Protein AF-A0A1C7Z0R1-F1 (afdb_monomer_lite)

Structure (mmCIF, N/CA/C/O backbone):
data_AF-A0A1C7Z0R1-F1
#
_entry.id   AF-A0A1C7Z0R1-F1
#
loop_
_atom_site.group_PDB
_atom_site.id
_atom_site.type_symbol
_atom_site.label_atom_id
_atom_site.label_alt_id
_atom_site.label_comp_id
_atom_site.label_asym_id
_atom_site.label_entity_id
_atom_site.label_seq_id
_atom_site.pdbx_PDB_ins_code
_atom_site.Cartn_x
_atom_site.Cartn_y
_atom_site.Cartn_z
_atom_site.occupancy
_atom_site.B_iso_or_equiv
_atom_site.auth_seq_id
_atom_site.auth_comp_id
_atom_site.auth_asym_id
_atom_site.auth_atom_id
_atom_site.pdbx_PDB_model_num
ATOM 1 N N . MET A 1 1 ? -14.718 -4.230 2.863 1.00 77.69 1 MET A N 1
ATOM 2 C CA . MET A 1 1 ? -13.634 -5.178 2.517 1.00 77.69 1 MET A CA 1
ATOM 3 C C . MET A 1 1 ? -12.863 -5.544 3.767 1.00 77.69 1 MET A C 1
ATOM 5 O O . MET A 1 1 ? -12.516 -4.647 4.529 1.00 77.69 1 MET A O 1
ATOM 9 N N . ASN A 1 2 ? -12.635 -6.840 3.970 1.00 89.75 2 ASN A N 1
ATOM 10 C CA . ASN A 1 2 ? -11.966 -7.425 5.137 1.00 89.75 2 ASN A CA 1
ATOM 11 C C . ASN A 1 2 ? -10.444 -7.585 4.954 1.00 89.75 2 ASN A C 1
ATOM 13 O O . ASN A 1 2 ? -9.832 -8.338 5.693 1.00 89.75 2 ASN A O 1
ATOM 17 N N . TRP A 1 3 ? -9.846 -6.913 3.971 1.00 95.06 3 TRP A N 1
ATOM 18 C CA . TRP A 1 3 ? -8.411 -6.917 3.686 1.00 95.06 3 TRP A CA 1
ATOM 19 C C . TRP A 1 3 ? -7.988 -5.539 3.181 1.00 95.06 3 TRP A C 1
ATOM 21 O O . TRP A 1 3 ? -8.830 -4.732 2.759 1.00 95.06 3 TRP A O 1
ATOM 31 N N . ARG A 1 4 ? -6.684 -5.281 3.214 1.00 97.50 4 ARG A N 1
ATOM 32 C CA . ARG A 1 4 ? -6.033 -4.173 2.511 1.00 97.50 4 ARG A CA 1
ATOM 33 C C . ARG A 1 4 ? -4.766 -4.658 1.836 1.00 97.50 4 ARG A C 1
ATOM 35 O O . ARG A 1 4 ? -4.260 -5.724 2.171 1.00 97.50 4 ARG A O 1
ATOM 42 N N . MET A 1 5 ? -4.279 -3.894 0.872 1.00 98.31 5 MET A N 1
ATOM 43 C CA . MET A 1 5 ? -3.073 -4.244 0.142 1.00 98.31 5 MET A CA 1
ATOM 44 C C . MET A 1 5 ? -2.191 -3.022 -0.075 1.00 98.31 5 MET A C 1
ATOM 46 O O . MET A 1 5 ? -2.677 -1.955 -0.443 1.00 98.31 5 MET A O 1
ATOM 50 N N . LEU A 1 6 ? -0.897 -3.201 0.146 1.00 98.56 6 LEU A N 1
ATOM 51 C CA . LEU A 1 6 ? 0.144 -2.331 -0.372 1.00 98.56 6 LEU A CA 1
ATOM 52 C C . LEU A 1 6 ? 0.523 -2.812 -1.772 1.00 98.56 6 LEU A C 1
ATOM 54 O O . LEU A 1 6 ? 0.689 -4.013 -1.994 1.00 98.56 6 LEU A O 1
ATOM 58 N N . LEU A 1 7 ? 0.697 -1.874 -2.697 1.00 98.25 7 LEU A N 1
ATOM 59 C CA . LEU A 1 7 ? 1.272 -2.146 -4.007 1.00 98.25 7 LEU A CA 1
ATOM 60 C C . LEU A 1 7 ? 2.607 -1.426 -4.124 1.00 98.25 7 LEU A C 1
ATOM 62 O O . LEU A 1 7 ? 2.736 -0.264 -3.736 1.00 98.25 7 LEU A O 1
ATOM 66 N N . CYS A 1 8 ? 3.603 -2.116 -4.659 1.00 97.75 8 CYS A N 1
ATOM 67 C CA . CYS A 1 8 ? 4.935 -1.563 -4.839 1.00 97.75 8 CYS A CA 1
ATOM 68 C C . CYS A 1 8 ? 5.521 -1.920 -6.204 1.00 97.75 8 CYS A C 1
ATOM 70 O O . CYS A 1 8 ? 5.015 -2.787 -6.906 1.00 97.75 8 CYS A O 1
ATOM 72 N N . HIS A 1 9 ? 6.603 -1.251 -6.573 1.00 96.62 9 HIS A N 1
ATOM 73 C CA . HIS A 1 9 ? 7.475 -1.617 -7.681 1.00 96.62 9 HIS A CA 1
ATOM 74 C C . HIS A 1 9 ? 8.910 -1.589 -7.173 1.00 96.62 9 HIS A C 1
ATOM 76 O O . HIS A 1 9 ? 9.411 -0.530 -6.782 1.00 96.62 9 HIS A O 1
ATOM 82 N N . LYS A 1 10 ? 9.554 -2.758 -7.154 1.00 91.00 10 LYS A N 1
ATOM 83 C CA . LYS A 1 10 ? 10.976 -2.902 -6.841 1.00 91.00 10 LYS A CA 1
ATOM 84 C C . LYS A 1 10 ? 11.727 -3.066 -8.152 1.00 91.00 10 LYS A C 1
ATOM 86 O O . LYS A 1 10 ? 11.547 -4.059 -8.852 1.00 91.00 10 LYS A O 1
ATOM 91 N N . HIS A 1 11 ? 12.591 -2.112 -8.470 1.00 90.56 11 HIS A N 1
ATOM 92 C CA . HIS A 1 11 ? 13.383 -2.203 -9.687 1.00 90.56 11 HIS A CA 1
ATOM 93 C C . HIS A 1 11 ? 14.373 -3.388 -9.595 1.00 90.56 11 HIS A C 1
ATOM 95 O O . HIS A 1 11 ? 15.143 -3.443 -8.637 1.00 90.56 11 HIS A O 1
ATOM 101 N N . PRO A 1 12 ? 14.446 -4.310 -10.577 1.00 86.88 12 PRO A N 1
ATOM 102 C CA . PRO A 1 12 ? 15.214 -5.557 -10.434 1.00 86.88 12 PRO A CA 1
ATOM 103 C C . PRO A 1 12 ? 16.720 -5.375 -10.201 1.00 86.88 12 PRO A C 1
ATOM 105 O O . PRO A 1 12 ? 17.357 -6.198 -9.554 1.00 86.88 12 PRO A O 1
ATOM 108 N N . VAL A 1 13 ? 17.297 -4.298 -10.743 1.00 86.94 13 VAL A N 1
ATOM 109 C CA . VAL A 1 13 ? 18.752 -4.043 -10.716 1.00 86.94 13 VAL A CA 1
ATOM 110 C C . VAL A 1 13 ? 19.154 -2.795 -9.927 1.00 86.94 13 VAL A C 1
ATOM 112 O O . VAL A 1 13 ? 20.322 -2.424 -9.923 1.00 86.94 13 VAL A O 1
ATOM 115 N N . SER A 1 14 ? 18.208 -2.104 -9.285 1.00 85.44 14 SER A N 1
ATOM 116 C CA . SER A 1 14 ? 18.530 -0.937 -8.453 1.00 85.44 14 SER A CA 1
ATOM 117 C C . SER A 1 14 ? 17.799 -1.020 -7.121 1.00 85.44 14 SER A C 1
ATOM 119 O O . SER A 1 14 ? 16.767 -1.670 -7.025 1.00 85.44 14 SER A O 1
ATOM 121 N N . ALA A 1 15 ? 18.288 -0.321 -6.099 1.00 82.06 15 ALA A N 1
ATOM 122 C CA . ALA A 1 15 ? 17.605 -0.245 -4.805 1.00 82.06 15 ALA A CA 1
ATOM 123 C C . ALA A 1 15 ? 16.339 0.643 -4.831 1.00 82.06 15 ALA A C 1
ATOM 125 O O . ALA A 1 15 ? 15.804 0.989 -3.781 1.00 82.06 15 ALA A O 1
ATOM 126 N N . ARG A 1 16 ? 15.869 1.063 -6.016 1.00 90.12 16 ARG A N 1
ATOM 127 C CA . ARG A 1 16 ? 14.689 1.923 -6.146 1.00 90.12 16 ARG A CA 1
ATOM 128 C C . ARG A 1 16 ? 13.427 1.125 -5.847 1.00 90.12 16 ARG A C 1
ATOM 130 O O . ARG A 1 16 ? 13.134 0.136 -6.522 1.00 90.12 16 ARG A O 1
ATOM 137 N N . LEU A 1 17 ? 12.678 1.615 -4.867 1.00 94.56 17 LEU A N 1
ATOM 138 C CA . LEU A 1 17 ? 11.390 1.085 -4.454 1.00 94.56 17 LEU A CA 1
ATOM 139 C C . LEU A 1 17 ? 10.356 2.207 -4.487 1.00 94.56 17 LEU A C 1
ATOM 141 O O . LEU A 1 17 ? 10.517 3.225 -3.810 1.00 94.56 17 LEU A O 1
ATOM 145 N N . HIS A 1 18 ? 9.288 1.987 -5.244 1.00 97.50 18 HIS A N 1
ATOM 146 C CA . HIS A 1 18 ? 8.128 2.868 -5.265 1.00 97.50 18 HIS A CA 1
ATOM 147 C C . HIS A 1 18 ? 6.923 2.160 -4.657 1.00 97.50 18 HIS A C 1
ATOM 149 O O . HIS A 1 18 ? 6.745 0.959 -4.845 1.00 97.50 18 HIS A O 1
ATOM 155 N N . PHE A 1 19 ? 6.070 2.912 -3.975 1.00 98.25 19 PHE A N 1
ATOM 156 C CA . PHE A 1 19 ? 4.773 2.468 -3.481 1.00 98.25 19 PHE A CA 1
ATOM 157 C C . PHE A 1 19 ? 3.666 3.191 -4.236 1.00 98.25 19 PHE A C 1
ATOM 159 O O . PHE A 1 19 ? 3.752 4.404 -4.437 1.00 98.25 19 PHE A O 1
ATOM 166 N N . LEU A 1 20 ? 2.639 2.455 -4.658 1.00 98.31 20 LEU A N 1
ATOM 167 C CA . LEU A 1 20 ? 1.435 3.038 -5.232 1.00 98.31 20 LEU A CA 1
ATOM 168 C C . LEU A 1 20 ? 0.472 3.350 -4.091 1.00 98.31 20 LEU A C 1
ATOM 170 O O . LEU A 1 20 ? -0.012 2.434 -3.426 1.00 98.31 20 LEU A O 1
ATOM 174 N N . ILE A 1 21 ? 0.183 4.630 -3.882 1.00 98.12 21 ILE A N 1
ATOM 175 C CA . ILE A 1 21 ? -0.702 5.089 -2.809 1.00 98.12 21 ILE A CA 1
ATOM 176 C C . ILE A 1 21 ? -1.926 5.821 -3.371 1.00 98.12 21 ILE A C 1
ATOM 178 O O . ILE A 1 21 ? -1.839 6.423 -4.447 1.00 98.12 21 ILE A O 1
ATOM 182 N N . PRO A 1 22 ? -3.072 5.817 -2.670 1.00 97.50 22 PRO A N 1
ATOM 183 C CA . PRO A 1 22 ? -4.185 6.704 -2.994 1.00 97.50 22 PRO A CA 1
ATOM 184 C C . PRO A 1 22 ? -3.785 8.183 -2.866 1.00 97.50 22 PRO A C 1
ATOM 186 O O . PRO A 1 22 ? -3.068 8.567 -1.951 1.00 97.50 22 PRO A O 1
ATOM 189 N N . GLN A 1 23 ? -4.314 9.049 -3.732 1.00 95.12 23 GLN A N 1
ATOM 190 C CA . GLN A 1 23 ? -4.097 10.502 -3.641 1.00 95.12 23 GLN A CA 1
ATOM 191 C C . GLN A 1 23 ? -4.929 11.171 -2.539 1.00 95.12 23 GLN A C 1
ATOM 193 O O . GLN A 1 23 ? -4.652 12.309 -2.168 1.00 95.12 23 GLN A O 1
ATOM 198 N N . ARG A 1 24 ? -5.989 10.506 -2.058 1.00 91.44 24 ARG A N 1
ATOM 199 C CA . ARG A 1 24 ? -6.911 11.082 -1.067 1.00 91.44 24 ARG A CA 1
ATOM 200 C C . ARG A 1 24 ? -6.417 10.882 0.359 1.00 91.44 24 ARG A C 1
ATOM 202 O O . ARG A 1 24 ? -6.314 11.855 1.093 1.00 91.44 24 ARG A O 1
ATOM 209 N N . GLU A 1 25 ? -6.168 9.636 0.750 1.00 92.69 25 GLU A N 1
ATOM 210 C CA . GLU A 1 25 ? -5.815 9.289 2.126 1.00 92.69 25 GLU A CA 1
ATOM 211 C C . GLU A 1 25 ? -5.183 7.896 2.213 1.00 92.69 25 GLU A C 1
ATOM 213 O O . GLU A 1 25 ? -5.598 6.973 1.504 1.00 92.69 25 GLU A O 1
ATOM 218 N N . GLY A 1 26 ? -4.236 7.752 3.143 1.00 96.12 26 GLY A N 1
ATOM 219 C CA . GLY A 1 26 ? -3.599 6.489 3.490 1.00 96.12 26 GLY A CA 1
ATOM 220 C C . GLY A 1 26 ? -2.592 6.003 2.452 1.00 96.12 26 GLY A C 1
ATOM 221 O O . GLY A 1 26 ? -2.289 6.674 1.467 1.00 96.12 26 GLY A O 1
ATOM 222 N N . VAL A 1 27 ? -2.062 4.807 2.693 1.00 98.06 27 VAL A N 1
ATOM 223 C CA . VAL A 1 27 ? -1.069 4.165 1.806 1.00 98.06 27 VAL A CA 1
ATOM 224 C C . VAL A 1 27 ? -1.522 2.813 1.268 1.00 98.06 27 VAL A C 1
ATOM 226 O O . VAL A 1 27 ? -0.828 2.199 0.465 1.00 98.06 27 VAL A O 1
ATOM 229 N N . VAL A 1 28 ? -2.683 2.337 1.714 1.00 98.31 28 VAL A N 1
ATOM 230 C CA . VAL A 1 28 ? -3.228 1.032 1.348 1.00 98.31 28 VAL A CA 1
ATOM 231 C C . VAL A 1 28 ? -4.417 1.156 0.407 1.00 98.31 28 VAL A C 1
ATOM 233 O O . VAL A 1 28 ? -5.125 2.160 0.375 1.00 98.31 28 VAL A O 1
ATOM 236 N N . LEU A 1 29 ? -4.663 0.079 -0.326 1.00 97.88 29 LEU A N 1
ATOM 237 C CA . LEU A 1 29 ? -5.730 -0.052 -1.302 1.00 97.88 29 LEU A CA 1
ATOM 238 C C . LEU A 1 29 ? -6.682 -1.201 -0.925 1.00 97.88 29 LEU A C 1
ATOM 240 O O . LEU A 1 29 ? -6.309 -2.100 -0.162 1.00 97.88 29 LEU A O 1
ATOM 244 N N . PRO A 1 30 ? -7.919 -1.203 -1.453 1.00 96.25 30 PRO A N 1
ATOM 245 C CA . PRO A 1 30 ? -8.535 -0.147 -2.272 1.00 96.25 30 PRO A CA 1
ATOM 246 C C . PRO A 1 30 ? -9.156 0.991 -1.443 1.00 96.25 30 PRO A C 1
ATOM 248 O O . PRO A 1 30 ? -9.578 2.001 -1.994 1.00 96.25 30 PRO A O 1
ATOM 251 N N . LEU A 1 31 ? -9.236 0.832 -0.121 1.00 96.00 31 LEU A N 1
ATOM 252 C CA . LEU A 1 31 ? -9.821 1.802 0.807 1.00 96.00 31 LEU A CA 1
ATOM 253 C C . LEU A 1 31 ? -8.790 2.189 1.872 1.00 96.00 31 LEU A C 1
ATOM 255 O O . LEU A 1 31 ? -7.930 1.363 2.180 1.00 96.00 31 LEU A O 1
ATOM 259 N N . PRO A 1 32 ? -8.906 3.362 2.517 1.00 96.00 32 PRO A N 1
ATOM 260 C CA . PRO A 1 32 ? -8.044 3.702 3.642 1.00 96.00 32 PRO A CA 1
ATOM 261 C C . PRO A 1 32 ? -8.221 2.713 4.803 1.00 96.00 32 PRO A C 1
ATOM 263 O O . PRO A 1 32 ? -9.169 1.906 4.851 1.00 96.00 32 PRO A O 1
ATOM 266 N N . LEU A 1 33 ? -7.280 2.761 5.744 1.00 95.62 33 LEU A N 1
ATOM 267 C CA . LEU A 1 33 ? -7.396 2.028 6.998 1.00 95.62 33 LEU A CA 1
ATOM 268 C C . LEU A 1 33 ? -8.606 2.543 7.790 1.00 95.62 33 LEU A C 1
ATOM 270 O O . LEU A 1 33 ? -8.865 3.746 7.803 1.00 95.62 33 LEU A O 1
ATOM 274 N N . PRO A 1 34 ? -9.376 1.653 8.438 1.00 93.69 34 PRO A N 1
ATOM 275 C CA . PRO A 1 34 ? -10.441 2.091 9.324 1.00 93.69 34 PRO A CA 1
ATOM 276 C C . PRO A 1 34 ? -9.851 2.820 10.544 1.00 93.69 34 PRO A C 1
ATOM 278 O O . PRO A 1 34 ? -8.706 2.564 10.929 1.00 93.69 34 PRO A O 1
ATOM 281 N N . PRO A 1 35 ? -10.630 3.701 11.192 1.00 92.00 35 PRO A N 1
ATOM 282 C CA . PRO A 1 35 ? -10.194 4.354 12.418 1.00 92.00 35 PRO A CA 1
ATOM 283 C C . PRO A 1 35 ? -9.915 3.321 13.514 1.00 92.00 35 PRO A C 1
ATOM 285 O O . PRO A 1 35 ? -10.522 2.248 13.539 1.00 92.00 35 PRO A O 1
ATOM 288 N N . LEU A 1 36 ? -9.028 3.681 14.445 1.00 93.25 36 LEU A N 1
ATOM 289 C CA . LEU A 1 36 ? -8.594 2.832 15.565 1.00 93.25 36 LEU A CA 1
ATOM 290 C C . LEU A 1 36 ? -7.852 1.553 15.141 1.00 93.25 36 LEU A C 1
ATOM 292 O O . LEU A 1 36 ? -7.688 0.654 15.959 1.00 93.25 36 LEU A O 1
ATOM 296 N N . ALA A 1 37 ? -7.407 1.462 13.885 1.00 96.00 37 ALA A N 1
ATOM 297 C CA . ALA A 1 37 ? -6.547 0.373 13.454 1.00 9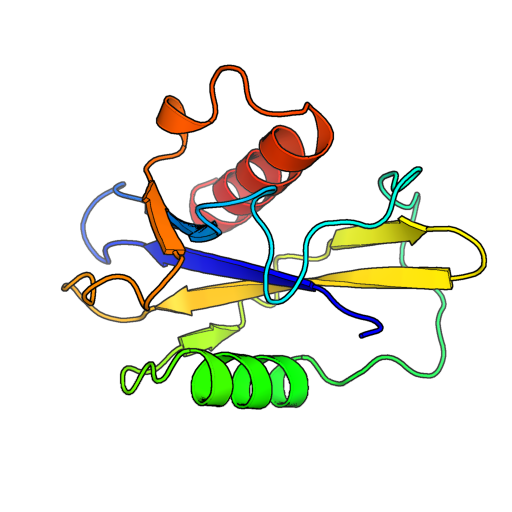6.00 37 ALA A CA 1
ATOM 298 C C . ALA A 1 37 ? -5.204 0.422 14.195 1.00 96.00 37 ALA A C 1
ATOM 300 O O . ALA A 1 37 ? -4.562 1.472 14.268 1.00 96.00 37 ALA A O 1
ATOM 301 N N . VAL A 1 38 ? -4.769 -0.722 14.711 1.00 96.19 38 VAL A N 1
ATOM 302 C CA . VAL A 1 38 ? -3.458 -0.905 15.346 1.00 96.19 38 VAL A CA 1
ATOM 303 C C . VAL A 1 38 ? -2.834 -2.200 14.845 1.00 96.19 38 VAL A C 1
ATOM 305 O O . VAL A 1 38 ? -3.536 -3.075 14.346 1.00 96.19 38 VAL A O 1
ATOM 308 N N . PHE A 1 39 ? -1.511 -2.330 14.920 1.00 95.88 39 PHE A N 1
ATOM 309 C CA . PHE A 1 39 ? -0.871 -3.599 14.570 1.00 95.88 39 PHE A CA 1
ATOM 310 C C . PHE A 1 39 ? -1.323 -4.692 15.533 1.00 95.88 39 PHE A C 1
ATOM 312 O O . PHE A 1 39 ? -1.280 -4.485 16.740 1.00 95.88 39 PHE A O 1
ATOM 319 N N . ALA A 1 40 ? -1.740 -5.832 14.984 1.00 92.75 40 ALA A N 1
ATOM 320 C CA . ALA A 1 40 ? -2.069 -6.999 15.787 1.00 92.75 40 ALA A CA 1
ATOM 321 C C . ALA A 1 40 ? -0.804 -7.561 16.447 1.00 92.75 40 ALA A C 1
ATOM 323 O O . ALA A 1 40 ? 0.266 -7.589 15.826 1.00 92.75 40 ALA A O 1
ATOM 324 N N . GLU A 1 41 ? -0.935 -8.035 17.682 1.00 83.69 41 GLU A N 1
ATOM 325 C CA . GLU A 1 41 ? 0.129 -8.756 18.377 1.00 83.69 41 GLU A CA 1
ATOM 326 C C . GLU A 1 41 ? -0.012 -10.269 18.139 1.00 83.69 41 GLU A C 1
ATOM 328 O O . GLU A 1 41 ? -1.067 -10.857 18.367 1.00 83.69 41 GLU A O 1
ATOM 333 N N . GLY A 1 42 ? 1.064 -10.920 17.685 1.00 68.00 42 GLY A N 1
ATOM 334 C CA . GLY A 1 42 ? 1.104 -12.373 17.473 1.00 68.00 42 GLY A CA 1
ATOM 335 C C . GLY A 1 42 ? 0.669 -12.850 16.081 1.00 68.00 42 GLY A C 1
ATOM 336 O O . GLY A 1 42 ? 0.352 -12.069 15.183 1.00 68.00 42 GLY A O 1
ATOM 337 N N . VAL A 1 43 ? 0.722 -14.171 15.881 1.00 60.66 43 VAL A N 1
ATOM 338 C CA . VAL A 1 43 ? 0.284 -14.812 14.633 1.00 60.66 43 VAL A CA 1
ATOM 339 C C . VAL A 1 43 ? -1.244 -14.863 14.644 1.00 60.66 43 VAL A C 1
ATOM 341 O O . VAL A 1 43 ? -1.812 -15.354 15.619 1.00 60.66 43 VAL A O 1
ATOM 344 N N . PRO A 1 44 ? -1.926 -14.359 13.602 1.00 57.78 44 PRO A N 1
ATOM 345 C CA . PRO A 1 44 ? -3.379 -14.339 13.571 1.00 57.78 44 PRO A CA 1
ATOM 346 C C . PRO A 1 44 ? -3.939 -15.764 13.608 1.00 57.78 44 PRO A C 1
ATOM 348 O O . PRO A 1 44 ? -3.844 -16.506 12.633 1.00 57.78 44 PRO A O 1
ATOM 351 N N . ASP A 1 45 ? -4.585 -16.110 14.715 1.00 53.50 45 ASP A N 1
ATOM 352 C CA . ASP A 1 45 ? -5.462 -17.272 14.819 1.00 53.50 45 ASP A CA 1
ATOM 353 C C . ASP A 1 45 ? -6.796 -16.878 14.161 1.00 53.50 45 ASP A C 1
ATOM 355 O O . ASP A 1 45 ? -7.625 -16.210 14.782 1.00 53.50 45 ASP A O 1
ATOM 359 N N . ASN A 1 46 ? -7.004 -17.153 12.863 1.00 59.38 46 ASN A N 1
ATOM 360 C CA . ASN A 1 46 ? -8.293 -16.815 12.238 1.00 59.38 46 ASN A CA 1
ATOM 361 C C . ASN A 1 46 ? -8.766 -17.807 11.148 1.00 59.38 46 ASN A C 1
ATOM 363 O O . ASN A 1 46 ? -7.989 -18.101 10.237 1.00 59.38 46 ASN A O 1
ATOM 367 N N . PRO A 1 47 ? -10.043 -18.272 11.160 1.00 57.94 47 PRO A N 1
ATOM 368 C CA . PRO A 1 47 ? -10.500 -19.420 10.366 1.00 57.94 47 PRO A CA 1
ATOM 369 C C . PRO A 1 47 ? -11.012 -19.108 8.948 1.00 57.94 47 PRO A C 1
ATOM 371 O O . PRO A 1 47 ? -11.224 -20.042 8.182 1.00 57.94 47 PRO A O 1
ATOM 374 N N . VAL A 1 48 ? -11.247 -17.844 8.563 1.00 60.03 48 VAL A N 1
ATOM 375 C CA . VAL A 1 48 ? -11.744 -17.494 7.211 1.00 60.03 48 VAL A CA 1
ATOM 376 C C . VAL A 1 48 ? -11.228 -16.115 6.785 1.00 60.03 48 VAL A C 1
ATOM 378 O O . VAL A 1 48 ? -11.863 -15.089 7.026 1.00 60.03 48 VAL A O 1
ATOM 381 N N . GLN A 1 49 ? -10.066 -16.078 6.134 1.00 75.75 49 GLN A N 1
ATOM 382 C CA . GLN A 1 49 ? -9.545 -14.871 5.486 1.00 75.75 49 GLN A CA 1
ATOM 383 C C . GLN A 1 49 ? -9.786 -14.926 3.974 1.00 75.75 49 GLN A C 1
ATOM 385 O O . GLN A 1 49 ? -9.772 -15.998 3.366 1.00 75.75 49 GLN A O 1
ATOM 390 N N . THR A 1 50 ? -9.994 -13.765 3.347 1.00 82.94 50 THR A N 1
ATOM 391 C CA . THR A 1 50 ? -10.020 -13.677 1.881 1.00 82.94 50 THR A CA 1
ATOM 392 C C . THR A 1 50 ? -8.664 -14.117 1.343 1.00 82.94 50 THR A C 1
ATOM 394 O O . THR A 1 50 ? -7.648 -13.552 1.724 1.00 82.94 50 THR A O 1
ATOM 397 N N . HIS A 1 51 ? -8.631 -15.101 0.443 1.00 90.19 51 HIS A N 1
ATOM 398 C CA . HIS A 1 51 ? -7.364 -15.596 -0.091 1.00 90.19 51 HIS A CA 1
ATOM 399 C C . HIS A 1 51 ? -6.574 -14.462 -0.788 1.00 90.19 51 HIS A C 1
ATOM 401 O O . HIS A 1 51 ? -7.154 -13.782 -1.647 1.00 90.19 51 HIS A O 1
ATOM 407 N N . PRO A 1 52 ? -5.264 -14.283 -0.516 1.00 93.06 52 PRO A N 1
ATOM 408 C CA . PRO A 1 52 ? -4.470 -13.173 -1.056 1.00 93.06 52 PRO A CA 1
ATOM 409 C C . PRO A 1 52 ? -4.529 -13.064 -2.586 1.00 93.06 52 PRO A C 1
ATOM 411 O O . PRO A 1 52 ? -4.697 -11.978 -3.132 1.00 93.06 52 PRO A O 1
ATOM 414 N N . ALA A 1 53 ? -4.497 -14.196 -3.299 1.00 94.88 53 ALA A N 1
ATOM 415 C CA . ALA A 1 53 ? -4.575 -14.202 -4.765 1.00 94.88 53 ALA A CA 1
ATOM 416 C C . ALA A 1 53 ? -5.957 -13.788 -5.307 1.00 94.88 53 ALA A C 1
ATOM 418 O O . ALA A 1 53 ? -6.080 -13.354 -6.450 1.00 94.88 53 ALA A O 1
ATOM 419 N N . SER A 1 54 ? -7.020 -13.937 -4.510 1.00 95.19 54 SER A N 1
ATOM 420 C CA . SER A 1 54 ? -8.340 -13.412 -4.869 1.00 95.19 54 SER A CA 1
ATOM 421 C C . SER A 1 54 ? -8.400 -11.904 -4.648 1.00 95.19 54 SER A C 1
ATOM 423 O O . SER A 1 54 ? -8.911 -11.191 -5.507 1.00 95.19 54 SER A O 1
ATOM 425 N N . ALA A 1 55 ? -7.850 -11.422 -3.528 1.00 95.88 55 ALA A N 1
ATOM 426 C CA . ALA A 1 55 ? -7.747 -9.995 -3.230 1.00 95.88 55 ALA A CA 1
ATOM 427 C C . ALA A 1 55 ? -6.917 -9.253 -4.290 1.00 95.88 55 ALA A C 1
ATOM 429 O O . ALA A 1 55 ? -7.359 -8.226 -4.798 1.00 95.88 55 ALA A O 1
ATOM 430 N N . LEU A 1 56 ? -5.768 -9.815 -4.686 1.00 97.12 56 LEU A N 1
ATOM 431 C CA . LEU A 1 56 ? -4.902 -9.233 -5.711 1.00 97.12 56 LEU A CA 1
ATOM 432 C C . LEU A 1 56 ? -5.608 -9.126 -7.063 1.00 97.12 56 LEU A C 1
ATOM 434 O O . LEU A 1 56 ? -5.600 -8.061 -7.668 1.00 97.12 56 LEU A O 1
ATOM 438 N N . ARG A 1 57 ? -6.258 -10.206 -7.521 1.00 96.44 57 ARG A N 1
ATOM 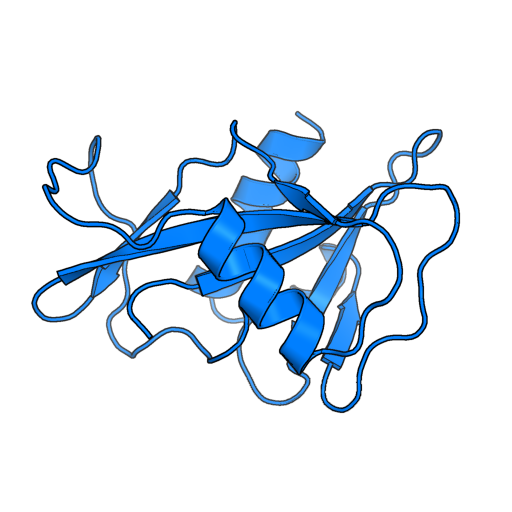439 C CA . ARG A 1 57 ? -6.992 -10.188 -8.796 1.00 96.44 57 ARG A CA 1
ATOM 440 C C . ARG A 1 57 ? -8.095 -9.135 -8.807 1.00 96.44 57 ARG A C 1
ATOM 442 O O . ARG A 1 57 ? -8.222 -8.422 -9.794 1.00 96.44 57 ARG A O 1
ATOM 449 N N . HIS A 1 58 ? -8.851 -9.022 -7.715 1.00 95.81 58 HIS A N 1
ATOM 450 C CA . HIS A 1 58 ? -9.888 -8.001 -7.579 1.00 95.81 58 HIS A CA 1
ATOM 451 C C . HIS A 1 58 ? -9.292 -6.590 -7.651 1.00 95.81 58 HIS A C 1
ATOM 453 O O . HIS A 1 58 ? -9.721 -5.783 -8.466 1.00 95.81 58 HIS A O 1
ATOM 459 N N . LEU A 1 59 ? -8.236 -6.323 -6.873 1.00 97.06 59 LEU A N 1
ATOM 460 C CA . LEU A 1 59 ? -7.582 -5.016 -6.870 1.00 97.06 59 LEU A CA 1
ATOM 461 C C . LEU A 1 59 ? -6.997 -4.649 -8.237 1.00 97.06 59 LEU A C 1
ATOM 463 O O . LEU A 1 59 ? -7.117 -3.514 -8.687 1.00 97.06 59 LEU A O 1
ATOM 467 N N . GLN A 1 60 ? -6.354 -5.609 -8.895 1.00 96.38 60 GLN A N 1
ATOM 468 C CA . GLN A 1 60 ? -5.747 -5.404 -10.202 1.00 96.38 60 GLN A CA 1
ATOM 469 C C . GLN A 1 60 ? -6.796 -5.044 -11.263 1.00 96.38 60 GLN A C 1
ATOM 471 O O . GLN A 1 60 ? -6.552 -4.159 -12.084 1.00 96.38 60 GLN A O 1
ATOM 476 N N . GLN A 1 61 ? -7.963 -5.696 -11.218 1.00 96.31 61 GLN A N 1
ATOM 477 C CA . GLN A 1 61 ? -9.102 -5.380 -12.079 1.00 96.31 61 GLN A CA 1
ATOM 478 C C . GLN A 1 61 ? -9.640 -3.972 -11.805 1.00 96.31 61 GLN A C 1
ATOM 480 O O . GLN A 1 61 ? -9.805 -3.204 -12.751 1.00 96.31 61 GLN A O 1
ATOM 485 N N . ASP A 1 62 ? -9.837 -3.611 -10.535 1.00 95.94 62 ASP A N 1
ATOM 486 C CA . ASP A 1 62 ? -10.349 -2.293 -10.137 1.00 95.94 62 ASP A CA 1
ATOM 487 C C . ASP A 1 62 ? -9.419 -1.147 -10.564 1.00 95.94 62 ASP A C 1
ATOM 489 O O . ASP A 1 62 ? -9.877 -0.079 -10.968 1.00 95.94 62 ASP A O 1
ATOM 493 N N . LEU A 1 63 ? -8.104 -1.368 -10.494 1.00 96.06 63 LEU A N 1
ATOM 494 C CA . LEU A 1 63 ? -7.091 -0.381 -10.875 1.00 96.06 63 LEU A CA 1
ATOM 495 C C . LEU A 1 63 ? -6.793 -0.351 -12.380 1.00 96.06 63 LEU A C 1
ATOM 497 O O . LEU A 1 63 ? -6.072 0.537 -12.833 1.00 96.06 63 LEU A O 1
ATOM 501 N N . GLY A 1 64 ? -7.292 -1.319 -13.155 1.00 95.69 64 GLY A N 1
ATOM 502 C CA . GLY A 1 64 ? -6.994 -1.433 -14.584 1.00 95.69 64 GLY A CA 1
ATOM 503 C C . GLY A 1 64 ? -5.514 -1.697 -14.897 1.00 95.69 64 GLY A C 1
ATOM 504 O O . GLY A 1 64 ? -5.047 -1.348 -15.980 1.00 95.69 64 GLY A O 1
ATOM 505 N N . ILE A 1 65 ? -4.760 -2.292 -13.965 1.00 94.06 65 ILE A N 1
ATOM 506 C CA . ILE A 1 65 ? -3.339 -2.614 -14.166 1.00 94.06 65 ILE A CA 1
ATOM 507 C C . ILE A 1 65 ? -3.236 -3.895 -14.998 1.00 94.06 65 ILE A C 1
ATOM 509 O O . ILE A 1 65 ? -3.623 -4.976 -14.557 1.00 94.06 65 ILE A O 1
ATOM 513 N N . THR A 1 66 ? -2.681 -3.796 -16.205 1.00 92.31 66 THR A N 1
ATOM 514 C CA . THR A 1 66 ? -2.525 -4.946 -17.112 1.00 92.31 66 THR A CA 1
ATOM 515 C C . THR A 1 66 ? -1.226 -5.716 -16.890 1.00 92.31 66 THR A C 1
ATOM 517 O O . THR A 1 66 ? -1.114 -6.867 -17.303 1.00 92.31 66 THR A O 1
ATOM 520 N N . GLN A 1 67 ? -0.229 -5.084 -16.274 1.00 93.06 67 GLN A N 1
ATOM 521 C CA . GLN A 1 67 ? 1.053 -5.704 -15.954 1.00 93.06 67 GLN A CA 1
ATOM 522 C C . GLN A 1 67 ? 0.908 -6.746 -14.837 1.00 93.06 67 GLN A C 1
ATOM 524 O O . GLN A 1 67 ? 0.022 -6.649 -13.990 1.00 93.06 67 GLN A O 1
ATOM 529 N N . ALA A 1 68 ? 1.799 -7.737 -14.817 1.00 93.00 68 ALA A N 1
ATOM 530 C CA . ALA A 1 68 ? 1.784 -8.776 -13.794 1.00 93.00 68 ALA A CA 1
ATOM 531 C C . ALA A 1 68 ? 2.158 -8.215 -12.412 1.00 93.00 68 ALA A C 1
ATOM 533 O O . ALA A 1 68 ? 3.210 -7.587 -12.242 1.00 93.00 68 ALA A O 1
ATOM 534 N N . LEU A 1 69 ? 1.294 -8.495 -11.435 1.00 95.88 69 LEU A N 1
ATOM 535 C CA . LEU A 1 69 ? 1.530 -8.264 -10.016 1.00 95.88 69 LEU A CA 1
ATOM 536 C C . LEU A 1 69 ? 1.762 -9.609 -9.323 1.00 95.88 69 LEU A C 1
ATOM 538 O O . LEU A 1 69 ? 1.027 -10.569 -9.562 1.00 95.88 69 LEU A O 1
ATOM 542 N N . GLU A 1 70 ? 2.744 -9.661 -8.433 1.00 96.06 70 GLU A N 1
ATOM 543 C CA . GLU A 1 70 ? 3.082 -10.850 -7.649 1.00 96.06 70 GLU A CA 1
ATOM 544 C C . GLU A 1 70 ? 2.895 -10.581 -6.158 1.00 96.06 70 GLU A C 1
ATOM 546 O O . GLU A 1 70 ? 3.240 -9.510 -5.665 1.00 96.06 70 GLU A O 1
ATOM 551 N N . LEU A 1 71 ? 2.339 -11.548 -5.428 1.00 97.44 71 LEU A N 1
ATOM 552 C CA . LEU A 1 71 ? 2.222 -11.462 -3.972 1.00 97.44 71 LEU A CA 1
ATOM 553 C C . LEU A 1 71 ? 3.589 -11.637 -3.313 1.00 97.44 71 LEU A C 1
ATOM 555 O O . LEU A 1 71 ? 4.346 -12.527 -3.688 1.00 97.44 71 LEU A O 1
ATOM 559 N N . VAL A 1 72 ? 3.847 -10.856 -2.267 1.00 96.75 72 VAL A N 1
ATOM 560 C CA . VAL A 1 72 ? 5.038 -10.992 -1.420 1.00 96.75 72 VAL A CA 1
ATOM 561 C C . VAL A 1 72 ? 4.641 -11.757 -0.158 1.00 96.75 72 VAL A C 1
ATOM 563 O O . VAL A 1 72 ? 4.089 -11.182 0.780 1.00 96.75 72 VAL A O 1
ATOM 566 N N . SER A 1 73 ? 4.855 -13.074 -0.157 1.00 93.00 73 SER A N 1
ATOM 567 C CA . SER A 1 73 ? 4.403 -13.995 0.904 1.00 93.00 73 SER A CA 1
ATOM 568 C C . SER A 1 73 ? 5.067 -13.778 2.268 1.00 93.00 73 SER A C 1
ATOM 570 O O . SER A 1 73 ? 4.518 -14.150 3.305 1.00 93.00 73 SER A O 1
ATOM 572 N N . GLU A 1 74 ? 6.241 -13.162 2.260 1.00 93.94 74 GLU A N 1
ATOM 573 C CA . GLU A 1 74 ? 7.062 -12.818 3.413 1.00 93.94 74 GLU A CA 1
ATOM 574 C C . GLU A 1 74 ? 6.471 -11.635 4.192 1.00 93.94 74 GLU A C 1
ATOM 576 O O . GLU A 1 74 ? 6.757 -11.460 5.376 1.00 93.94 74 GLU A O 1
ATOM 581 N N . PHE A 1 75 ? 5.610 -10.832 3.558 1.00 94.94 75 PHE A N 1
ATOM 582 C CA . PHE A 1 75 ? 4.942 -9.719 4.216 1.00 94.94 75 PHE A CA 1
ATOM 583 C C . PHE A 1 75 ? 3.726 -10.208 5.008 1.00 94.94 75 PHE A C 1
ATOM 585 O O . PHE A 1 75 ? 2.611 -10.319 4.494 1.00 94.94 75 PHE A O 1
ATOM 592 N N . GLN A 1 76 ? 3.954 -10.490 6.289 1.00 90.69 76 GLN A N 1
ATOM 593 C CA . GLN A 1 76 ? 2.940 -10.997 7.210 1.00 90.69 76 GLN A CA 1
ATOM 594 C C . GLN A 1 76 ? 2.527 -9.906 8.197 1.00 90.69 76 GLN A C 1
ATOM 596 O O . GLN A 1 76 ? 3.079 -9.779 9.288 1.00 90.69 76 GLN A O 1
ATOM 601 N N . VAL A 1 77 ? 1.548 -9.089 7.803 1.00 94.00 77 VAL A N 1
ATOM 602 C CA . VAL A 1 77 ? 1.003 -8.021 8.649 1.00 94.00 77 VAL A CA 1
ATOM 603 C C . VAL A 1 77 ? -0.507 -8.168 8.772 1.00 94.00 77 VAL A C 1
ATOM 605 O O . VAL A 1 77 ? -1.226 -8.329 7.788 1.00 94.00 77 VAL A O 1
ATOM 608 N N . SER A 1 78 ? -1.000 -8.074 10.002 1.00 94.25 78 SER A N 1
ATOM 609 C CA . SER A 1 78 ? -2.422 -7.935 10.305 1.00 94.25 78 SER A CA 1
ATOM 610 C C . SER A 1 78 ? -2.628 -6.744 11.226 1.00 94.25 78 SER A C 1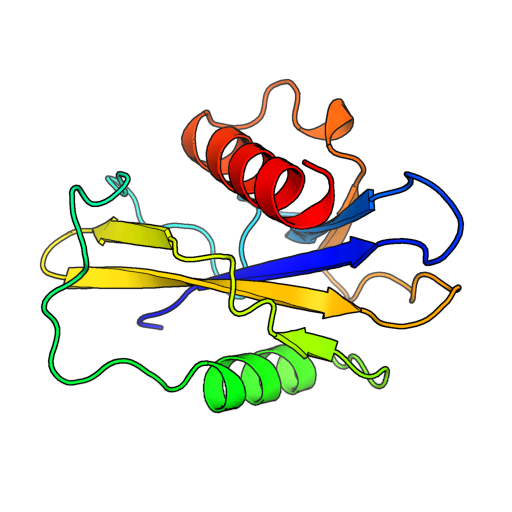
ATOM 612 O O . SER A 1 78 ? -1.773 -6.432 12.057 1.00 94.25 78 SER A O 1
ATOM 614 N N . LEU A 1 79 ? -3.762 -6.072 11.061 1.00 94.81 79 LEU A N 1
ATOM 615 C CA . LEU A 1 79 ? -4.193 -5.009 11.954 1.00 94.81 79 LEU A CA 1
ATOM 616 C C . LEU A 1 79 ? -5.386 -5.482 12.775 1.00 94.81 79 LEU A C 1
ATOM 618 O O . LEU A 1 79 ? -6.321 -6.077 12.237 1.00 94.81 79 LEU A O 1
ATOM 622 N N . GLU A 1 80 ? -5.373 -5.168 14.060 1.00 94.25 80 GLU A N 1
ATOM 623 C CA . GLU A 1 80 ? -6.573 -5.168 14.879 1.00 94.25 80 GLU A CA 1
ATOM 624 C C . GLU A 1 80 ? -7.406 -3.944 14.518 1.00 94.25 80 GLU A C 1
ATOM 626 O O . GLU A 1 80 ? -6.938 -2.805 14.536 1.00 94.25 80 GLU A O 1
ATOM 631 N N . VAL A 1 81 ? -8.657 -4.193 14.153 1.00 92.69 81 VAL A N 1
ATOM 632 C CA . VAL A 1 81 ? -9.668 -3.166 13.907 1.00 92.69 81 VAL A CA 1
ATOM 633 C C . VAL A 1 81 ? -10.936 -3.574 14.663 1.00 92.69 81 VAL A C 1
ATOM 635 O O . VAL A 1 81 ? -11.064 -4.738 15.056 1.00 92.69 81 VAL A O 1
ATOM 638 N N . PRO A 1 82 ? -11.907 -2.674 14.898 1.00 90.62 82 PRO A N 1
ATOM 639 C CA . PRO A 1 82 ? -13.073 -3.009 15.710 1.00 90.62 82 PRO A CA 1
ATOM 640 C C . PRO A 1 82 ? -13.765 -4.312 15.266 1.00 90.62 82 PRO A C 1
ATOM 642 O O . PRO A 1 82 ? -14.366 -4.373 14.192 1.00 90.62 82 PRO A O 1
ATOM 645 N N . ARG A 1 83 ? -13.725 -5.328 16.144 1.00 85.75 83 ARG A N 1
ATOM 646 C CA . ARG A 1 83 ? -14.346 -6.661 15.995 1.00 85.75 83 ARG A CA 1
ATOM 647 C C . ARG A 1 83 ? -13.706 -7.612 14.972 1.00 85.75 83 ARG A C 1
ATOM 649 O O . ARG A 1 83 ? -14.315 -8.639 14.681 1.00 85.75 83 ARG A O 1
ATOM 656 N N . MET A 1 84 ? -12.525 -7.318 14.421 1.00 89.19 84 MET A N 1
ATOM 657 C CA . MET A 1 84 ? -11.857 -8.249 13.500 1.00 89.19 84 MET A CA 1
ATOM 658 C C . MET A 1 84 ? -10.343 -8.026 13.380 1.00 89.19 84 MET A C 1
ATOM 660 O O . MET A 1 84 ? -9.842 -6.922 13.572 1.00 89.19 84 MET A O 1
ATOM 664 N N . LEU A 1 85 ? -9.637 -9.076 12.956 1.00 91.19 85 LEU A N 1
ATOM 665 C CA . LEU A 1 85 ? -8.283 -8.971 12.416 1.00 91.19 85 LEU A CA 1
ATOM 666 C C . LEU A 1 85 ? -8.361 -8.762 10.905 1.00 91.19 85 LEU A C 1
ATOM 668 O O . LEU A 1 85 ? -8.976 -9.558 10.192 1.00 91.19 85 LEU A O 1
ATOM 672 N N . MET A 1 86 ? -7.752 -7.684 10.422 1.00 93.19 86 MET A N 1
ATOM 673 C CA . MET A 1 86 ? -7.705 -7.332 9.010 1.00 93.19 86 MET A CA 1
ATOM 674 C C . MET A 1 86 ? -6.305 -7.614 8.447 1.00 93.19 86 MET A C 1
ATOM 676 O O . MET A 1 86 ? -5.361 -6.912 8.818 1.00 93.19 86 MET A O 1
ATOM 680 N N . PRO A 1 87 ? -6.143 -8.593 7.540 1.00 94.50 87 PRO A N 1
ATOM 681 C CA . PRO A 1 87 ? -4.871 -8.820 6.869 1.00 94.50 87 PRO A CA 1
ATOM 682 C C . PRO A 1 87 ? -4.497 -7.650 5.952 1.00 94.50 87 PRO A C 1
ATOM 684 O O . PRO A 1 87 ? -5.341 -7.106 5.226 1.00 94.50 87 PRO A O 1
ATOM 687 N N . ILE A 1 88 ? -3.210 -7.305 5.971 1.00 96.50 88 ILE A N 1
ATOM 688 C CA . ILE A 1 88 ? -2.580 -6.386 5.027 1.00 96.50 88 ILE A CA 1
ATOM 689 C C . ILE A 1 88 ? -1.651 -7.203 4.138 1.00 96.50 88 ILE A C 1
ATOM 691 O O . ILE A 1 88 ? -0.649 -7.744 4.598 1.00 96.50 88 ILE A O 1
ATOM 695 N N . TYR A 1 89 ? -1.987 -7.288 2.860 1.00 97.62 89 TYR A N 1
ATOM 696 C CA . TYR A 1 89 ? -1.167 -7.964 1.864 1.00 97.62 89 TYR A CA 1
ATOM 697 C C . TYR A 1 89 ? -0.190 -6.992 1.207 1.00 97.62 89 TYR A C 1
ATOM 699 O O . TYR A 1 89 ? -0.400 -5.779 1.210 1.00 97.62 89 TYR A O 1
ATOM 707 N N . LEU A 1 90 ? 0.853 -7.534 0.593 1.00 98.31 90 LEU A N 1
ATOM 708 C CA . LEU A 1 90 ? 1.774 -6.788 -0.252 1.00 98.31 90 LEU A CA 1
ATOM 709 C C . LEU A 1 90 ? 1.850 -7.474 -1.611 1.00 98.31 90 LEU A C 1
ATOM 711 O O . LEU A 1 90 ? 1.973 -8.699 -1.684 1.00 98.31 90 LEU A O 1
ATOM 715 N N . ALA A 1 91 ? 1.778 -6.683 -2.676 1.00 97.94 91 ALA A N 1
ATOM 716 C CA . ALA A 1 91 ? 2.088 -7.153 -4.014 1.00 97.94 91 ALA A CA 1
ATOM 717 C C . ALA A 1 91 ? 3.056 -6.208 -4.731 1.00 97.94 91 ALA A C 1
ATOM 719 O O . ALA A 1 91 ? 3.090 -4.999 -4.482 1.00 97.94 91 ALA A O 1
ATOM 720 N N . ALA A 1 92 ? 3.860 -6.788 -5.612 1.00 96.56 92 ALA A N 1
ATOM 721 C CA . ALA A 1 92 ? 4.891 -6.112 -6.372 1.00 96.56 92 ALA A CA 1
ATOM 722 C C . ALA A 1 92 ? 4.574 -6.161 -7.866 1.00 96.56 92 ALA A C 1
ATOM 724 O O . ALA A 1 92 ? 4.295 -7.219 -8.429 1.00 96.56 92 ALA A O 1
ATOM 725 N N . LEU A 1 93 ? 4.652 -5.003 -8.512 1.00 96.12 93 LEU A N 1
ATOM 726 C CA . LEU A 1 93 ? 4.773 -4.884 -9.952 1.00 96.12 93 LEU A CA 1
ATOM 727 C C . LEU A 1 93 ? 6.129 -5.438 -10.373 1.00 96.12 93 LEU A C 1
ATOM 729 O O . LEU A 1 93 ? 7.172 -5.004 -9.880 1.00 96.12 93 LEU A O 1
ATOM 733 N N . THR A 1 94 ? 6.085 -6.397 -11.288 1.00 88.44 94 THR A N 1
ATOM 734 C CA . THR A 1 94 ? 7.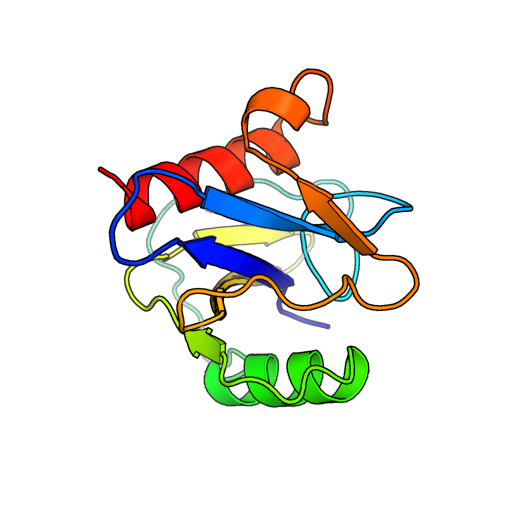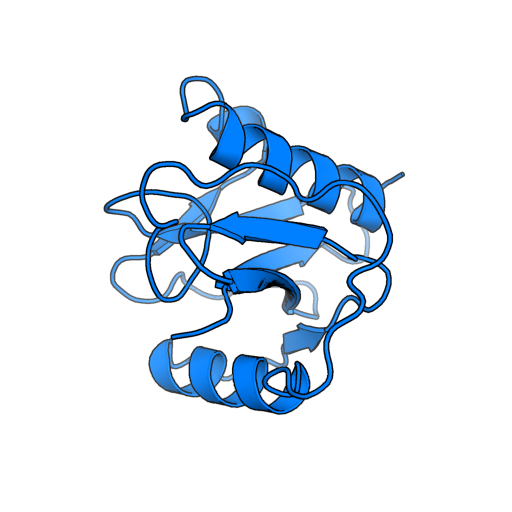273 -7.030 -11.855 1.00 88.44 94 THR A CA 1
ATOM 735 C C . THR A 1 94 ? 7.829 -6.227 -13.032 1.00 88.44 94 THR A C 1
ATOM 737 O O . THR A 1 94 ? 7.118 -5.466 -13.689 1.00 88.44 94 THR A O 1
ATOM 740 N N . GLY A 1 95 ? 9.113 -6.426 -13.328 1.00 88.62 95 GLY A N 1
ATOM 741 C CA . GLY A 1 95 ? 9.777 -5.820 -14.481 1.00 88.62 95 GLY A CA 1
ATOM 742 C C . GLY A 1 95 ? 10.490 -4.501 -14.182 1.00 88.62 95 GLY A C 1
ATOM 743 O O . GLY A 1 95 ? 10.551 -4.025 -13.049 1.00 88.62 95 GLY A O 1
ATOM 744 N N . TYR A 1 96 ? 11.098 -3.938 -15.223 1.00 89.44 96 TYR A N 1
ATOM 745 C CA . TYR A 1 96 ? 11.951 -2.751 -15.116 1.00 89.44 96 TYR A CA 1
ATOM 746 C C . TYR A 1 96 ? 11.145 -1.454 -15.065 1.00 89.44 96 TYR A C 1
ATOM 748 O O . TYR A 1 96 ? 11.490 -0.545 -14.310 1.00 89.44 96 TYR A O 1
ATOM 756 N N . ASP A 1 97 ? 10.057 -1.394 -15.829 1.00 87.88 97 ASP A N 1
ATOM 757 C CA . ASP A 1 97 ? 9.295 -0.168 -16.016 1.00 87.88 97 ASP A CA 1
ATOM 758 C C . ASP A 1 97 ? 8.197 -0.010 -14.969 1.00 87.88 97 ASP A C 1
ATOM 760 O O . ASP A 1 97 ? 7.408 -0.919 -14.699 1.00 87.88 97 ASP A O 1
ATOM 764 N N . LEU A 1 98 ? 8.116 1.200 -14.426 1.00 90.31 98 LEU A N 1
ATOM 765 C CA . LEU A 1 98 ? 6.989 1.630 -13.619 1.00 90.31 98 LEU A CA 1
ATOM 766 C C . LEU A 1 98 ? 5.816 1.946 -14.555 1.00 90.31 98 LEU A C 1
ATOM 768 O O . LEU A 1 98 ? 5.955 2.751 -15.478 1.00 90.31 98 LEU A O 1
ATOM 772 N N . CYS A 1 99 ? 4.652 1.336 -14.332 1.00 90.94 99 CYS A N 1
ATOM 773 C CA . CYS A 1 99 ? 3.466 1.683 -15.110 1.00 90.94 99 CYS A CA 1
ATOM 774 C C . CYS A 1 99 ? 2.924 3.068 -14.702 1.00 90.94 99 CYS A C 1
ATOM 776 O O . CYS A 1 99 ? 3.154 3.517 -13.573 1.00 90.94 99 CYS A O 1
ATOM 778 N N . PRO A 1 100 ? 2.180 3.766 -15.582 1.00 94.25 100 PRO A N 1
ATOM 779 C CA . PRO A 1 100 ? 1.456 4.969 -15.187 1.00 94.25 100 PRO A CA 1
ATOM 780 C C . PRO A 1 100 ? 0.554 4.684 -13.983 1.00 94.25 100 PRO A C 1
ATOM 782 O O . PRO A 1 100 ? -0.127 3.659 -13.949 1.00 94.25 100 PRO A O 1
ATOM 785 N N . ALA A 1 101 ? 0.547 5.583 -12.998 1.00 96.31 101 ALA A N 1
ATOM 786 C CA . ALA A 1 101 ? -0.305 5.418 -11.826 1.00 96.31 101 ALA A CA 1
ATOM 787 C C . ALA A 1 101 ? -1.792 5.433 -12.245 1.00 96.31 101 ALA A C 1
ATOM 789 O O . ALA A 1 101 ? -2.206 6.366 -12.944 1.00 96.31 101 ALA A O 1
ATOM 790 N N . PRO A 1 102 ? -2.603 4.447 -11.819 1.00 96.50 102 PRO A N 1
ATOM 791 C CA . PRO A 1 102 ? -4.050 4.469 -12.007 1.00 96.50 102 PRO A CA 1
ATOM 792 C C . PRO A 1 102 ? -4.703 5.759 -11.494 1.00 96.50 102 PRO A C 1
ATOM 794 O O . PRO A 1 102 ? -4.2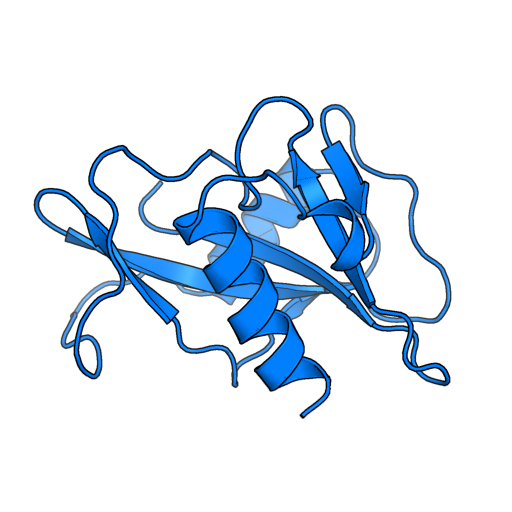00 6.419 -10.578 1.00 96.50 102 PRO A O 1
ATOM 797 N N . THR A 1 103 ? -5.861 6.119 -12.048 1.00 95.75 103 THR A N 1
ATOM 798 C CA . THR A 1 103 ? -6.601 7.322 -11.638 1.00 95.75 103 THR A CA 1
ATOM 799 C C . THR A 1 103 ? -6.854 7.342 -10.127 1.00 95.75 103 THR A C 1
ATOM 801 O O . THR A 1 103 ? -7.312 6.363 -9.546 1.00 95.75 103 THR A O 1
ATOM 804 N N . GLY A 1 104 ? -6.565 8.477 -9.483 1.00 96.12 104 GLY A N 1
ATOM 805 C CA . GLY A 1 104 ? -6.728 8.641 -8.035 1.00 96.12 104 GLY A CA 1
ATOM 806 C C . GLY A 1 104 ? -5.601 8.035 -7.195 1.00 96.12 104 GLY A C 1
ATOM 807 O O . GLY A 1 104 ? -5.706 8.039 -5.970 1.00 96.12 104 GLY A O 1
ATOM 808 N N . THR A 1 105 ? -4.521 7.561 -7.822 1.00 97.94 105 THR A N 1
ATOM 809 C CA . THR A 1 105 ? -3.317 7.056 -7.146 1.00 97.94 105 THR A CA 1
ATOM 810 C C . THR A 1 105 ? -2.058 7.788 -7.616 1.00 97.94 105 THR A C 1
ATOM 812 O O . THR A 1 105 ? -2.081 8.551 -8.587 1.00 97.94 105 THR A O 1
ATOM 815 N N . CYS A 1 106 ? -0.951 7.612 -6.906 1.00 97.56 106 CYS A N 1
ATOM 816 C CA . CYS A 1 106 ? 0.363 8.068 -7.340 1.00 97.56 106 CYS A CA 1
ATOM 817 C C . CYS A 1 106 ? 1.464 7.129 -6.846 1.00 97.56 106 CYS A C 1
ATOM 819 O O . CYS A 1 106 ? 1.315 6.447 -5.833 1.00 97.56 106 CYS A O 1
ATOM 821 N N . TRP A 1 107 ? 2.579 7.108 -7.574 1.00 97.69 107 TRP A N 1
ATOM 822 C CA . TRP A 1 107 ? 3.792 6.424 -7.145 1.00 97.69 107 TRP A CA 1
ATOM 823 C C . TRP A 1 107 ? 4.645 7.348 -6.285 1.00 97.69 107 TRP A C 1
ATOM 825 O O . TRP A 1 107 ? 4.904 8.491 -6.667 1.00 97.69 107 TRP A O 1
ATOM 835 N N . ILE A 1 108 ? 5.113 6.841 -5.148 1.00 97.19 108 ILE A N 1
ATOM 836 C CA . ILE A 1 108 ? 5.996 7.570 -4.240 1.00 97.19 108 ILE A CA 1
ATOM 837 C C . ILE A 1 108 ? 7.187 6.716 -3.805 1.00 97.19 108 ILE A C 1
ATOM 839 O O . ILE A 1 108 ? 7.075 5.504 -3.667 1.00 97.19 108 ILE A O 1
ATOM 843 N N . GLU A 1 109 ? 8.326 7.349 -3.541 1.00 95.81 109 GLU A N 1
ATOM 844 C CA . GLU A 1 109 ? 9.415 6.726 -2.780 1.00 95.81 109 GLU A CA 1
ATOM 845 C C . GLU A 1 109 ? 9.129 6.817 -1.273 1.00 95.81 109 GLU A C 1
ATOM 847 O O . GLU A 1 109 ? 8.409 7.714 -0.827 1.00 95.81 109 GLU A O 1
ATOM 852 N N . LEU A 1 110 ? 9.752 5.951 -0.462 1.00 94.88 110 LEU A N 1
ATOM 853 C CA . LEU A 1 110 ? 9.569 5.951 0.999 1.00 94.88 110 LEU A CA 1
ATOM 854 C C . LEU A 1 110 ? 9.875 7.318 1.639 1.00 94.88 110 LEU A C 1
ATOM 856 O O . LEU A 1 110 ? 9.197 7.739 2.567 1.00 94.88 110 LEU A O 1
ATOM 860 N N . THR A 1 111 ? 10.850 8.067 1.123 1.00 93.88 111 THR A N 1
ATOM 861 C CA . THR A 1 111 ? 11.201 9.405 1.639 1.00 93.88 111 THR A CA 1
ATOM 862 C C . THR A 1 111 ? 10.050 10.411 1.537 1.00 93.88 111 THR A C 1
ATOM 864 O O . THR A 1 111 ? 9.978 11.352 2.326 1.00 93.88 111 THR A O 1
ATOM 867 N N . LYS A 1 112 ? 9.110 10.209 0.605 1.00 95.62 112 LYS A N 1
ATOM 868 C CA . LYS A 1 112 ? 7.913 11.045 0.456 1.00 95.62 112 LYS A CA 1
ATOM 869 C C . LYS A 1 112 ? 6.845 10.756 1.510 1.00 95.62 112 LYS A C 1
ATOM 871 O O . LYS A 1 112 ? 5.891 11.520 1.598 1.00 95.62 112 LYS A O 1
ATOM 876 N N . SER A 1 113 ? 7.005 9.716 2.332 1.00 94.75 113 SER A N 1
ATOM 877 C CA . SER A 1 113 ? 6.082 9.421 3.431 1.00 94.75 113 SER A CA 1
ATOM 878 C C . SER A 1 113 ? 6.356 10.238 4.701 1.00 94.75 113 SER A C 1
ATOM 880 O O . SER A 1 113 ? 5.707 10.036 5.730 1.00 94.75 113 SER A O 1
ATOM 882 N N . ILE A 1 114 ? 7.346 11.137 4.684 1.00 94.19 114 ILE A N 1
ATOM 883 C CA . ILE A 1 114 ? 7.613 12.049 5.801 1.00 94.19 114 ILE A CA 1
ATOM 884 C C . ILE A 1 114 ? 6.389 12.954 6.007 1.00 94.19 114 ILE A C 1
ATOM 886 O O . ILE A 1 114 ? 5.927 13.607 5.078 1.00 94.19 114 ILE A O 1
ATOM 890 N N . GLY A 1 115 ? 5.873 12.992 7.238 1.00 92.06 115 GLY A N 1
ATOM 891 C CA . GLY A 1 115 ? 4.678 13.763 7.602 1.00 92.06 115 GLY A CA 1
ATOM 892 C C . GLY A 1 115 ? 3.351 13.013 7.439 1.00 92.06 115 GLY A C 1
ATOM 893 O O . GLY A 1 115 ? 2.325 13.529 7.872 1.00 92.06 115 GLY A O 1
ATOM 894 N N . MET A 1 116 ? 3.357 11.797 6.879 1.00 95.06 116 MET A N 1
ATOM 895 C CA . MET A 1 116 ? 2.175 10.926 6.862 1.00 95.06 116 MET A CA 1
ATOM 896 C C . MET A 1 116 ? 1.853 10.380 8.265 1.00 95.06 116 MET A C 1
ATOM 898 O O . MET A 1 116 ? 2.748 10.336 9.122 1.00 95.06 116 MET A O 1
ATOM 902 N N . PRO A 1 117 ? 0.605 9.928 8.510 1.00 95.75 117 PRO A N 1
ATOM 903 C CA . PRO A 1 117 ? 0.234 9.268 9.757 1.00 95.75 117 PRO A CA 1
ATOM 904 C C . PRO A 1 117 ? 1.190 8.127 10.121 1.00 95.75 117 PRO A C 1
ATOM 906 O O . PRO A 1 117 ? 1.688 7.405 9.255 1.00 95.75 117 PRO A O 1
ATOM 909 N N . TRP A 1 118 ? 1.441 7.947 11.421 1.00 96.06 118 TRP A N 1
ATOM 910 C CA . TRP A 1 118 ? 2.407 6.956 11.908 1.00 96.06 118 TRP A CA 1
ATOM 911 C C . TRP A 1 118 ? 2.111 5.542 11.395 1.00 96.06 118 TRP A C 1
ATOM 913 O O . TRP A 1 118 ? 3.027 4.867 10.937 1.00 96.06 118 TRP A O 1
ATOM 923 N N . LEU A 1 119 ? 0.842 5.122 11.428 1.00 97.12 119 LEU A N 1
ATOM 924 C CA . LEU A 1 119 ? 0.430 3.778 11.022 1.00 97.12 119 LEU A CA 1
ATOM 925 C C . LEU A 1 119 ? 0.709 3.520 9.535 1.00 97.12 119 LEU A C 1
ATOM 927 O O . LEU A 1 119 ? 1.241 2.471 9.181 1.00 97.12 119 LEU A O 1
ATOM 931 N N . ASP A 1 120 ? 0.420 4.504 8.682 1.00 97.56 120 ASP A N 1
ATOM 932 C CA . ASP A 1 120 ? 0.725 4.446 7.253 1.00 97.56 120 ASP A CA 1
ATOM 933 C C . ASP A 1 120 ? 2.238 4.362 7.014 1.00 97.56 120 ASP A C 1
ATOM 935 O O . ASP A 1 120 ? 2.720 3.503 6.274 1.00 97.56 120 ASP A O 1
ATOM 939 N N . ARG A 1 121 ? 3.014 5.219 7.690 1.00 97.31 121 ARG A N 1
ATOM 940 C CA . ARG A 1 121 ? 4.477 5.218 7.569 1.00 97.31 121 ARG A CA 1
ATOM 941 C C . ARG A 1 121 ? 5.083 3.895 8.028 1.00 97.31 121 ARG A C 1
ATOM 943 O O . ARG A 1 121 ? 6.016 3.398 7.405 1.00 97.31 121 ARG A O 1
ATOM 950 N N . GLU A 1 122 ? 4.569 3.337 9.115 1.00 97.81 122 GLU A N 1
ATOM 951 C CA . GLU A 1 122 ? 5.048 2.078 9.675 1.00 97.81 122 GLU A CA 1
ATOM 952 C C . GLU A 1 122 ? 4.711 0.887 8.767 1.00 97.81 122 GLU A C 1
ATOM 954 O O . GLU A 1 122 ? 5.541 -0.005 8.608 1.00 97.81 122 GLU A O 1
ATOM 959 N N . LEU A 1 123 ? 3.559 0.898 8.086 1.00 98.12 123 LEU A N 1
ATOM 960 C CA . LEU A 1 123 ? 3.244 -0.088 7.047 1.00 98.12 123 LEU A CA 1
ATOM 961 C C . LEU A 1 123 ? 4.243 -0.042 5.886 1.00 98.12 123 LEU A C 1
ATOM 963 O O . LEU A 1 123 ? 4.782 -1.082 5.505 1.00 98.12 123 LEU A O 1
ATOM 967 N N . LEU A 1 124 ? 4.528 1.155 5.360 1.00 98.00 124 LEU A N 1
ATOM 968 C CA . LEU A 1 124 ? 5.523 1.325 4.297 1.00 98.00 124 LEU A CA 1
ATOM 969 C C . LEU A 1 124 ? 6.920 0.889 4.752 1.00 98.00 124 LEU A C 1
ATOM 971 O O . LEU A 1 124 ? 7.638 0.238 3.995 1.00 98.00 124 LEU A O 1
ATOM 975 N N . ARG A 1 125 ? 7.296 1.201 5.999 1.00 96.88 125 ARG A N 1
ATOM 976 C CA . ARG A 1 125 ? 8.584 0.804 6.582 1.00 96.88 125 ARG A CA 1
ATOM 977 C C . ARG A 1 125 ? 8.720 -0.717 6.682 1.00 96.88 125 ARG A C 1
ATOM 979 O O . ARG A 1 125 ? 9.738 -1.248 6.255 1.00 96.88 125 ARG A O 1
ATOM 986 N N . ARG A 1 126 ? 7.705 -1.421 7.198 1.00 97.06 126 ARG A N 1
ATOM 987 C CA . ARG A 1 126 ? 7.712 -2.894 7.282 1.00 97.06 126 ARG A CA 1
ATOM 988 C C . ARG A 1 126 ? 7.773 -3.544 5.901 1.00 97.06 126 ARG A C 1
ATOM 990 O O . ARG A 1 126 ? 8.463 -4.540 5.725 1.00 97.06 126 ARG A O 1
ATOM 997 N N . ALA A 1 127 ? 7.080 -2.975 4.913 1.00 97.38 127 ALA A N 1
ATOM 998 C CA . ALA A 1 127 ? 7.153 -3.465 3.538 1.00 97.38 127 ALA A CA 1
ATOM 999 C C . ALA A 1 127 ? 8.548 -3.245 2.936 1.00 97.38 127 ALA A C 1
ATOM 1001 O O . ALA A 1 127 ? 9.080 -4.141 2.288 1.00 97.38 127 ALA A O 1
ATOM 1002 N N . TYR A 1 128 ? 9.160 -2.083 3.183 1.00 95.75 128 TYR A N 1
ATOM 1003 C CA . TYR A 1 128 ? 10.536 -1.799 2.776 1.00 95.75 128 TYR A CA 1
ATOM 1004 C C . TYR A 1 128 ? 11.527 -2.807 3.378 1.00 95.75 128 TYR A C 1
ATOM 1006 O O . TYR A 1 128 ? 12.333 -3.360 2.638 1.00 95.75 128 TYR A O 1
ATOM 1014 N N . GLU A 1 129 ? 11.432 -3.081 4.682 1.00 94.94 129 GLU A N 1
ATOM 1015 C CA . GLU A 1 129 ? 12.279 -4.053 5.395 1.00 94.94 129 GLU A CA 1
ATOM 1016 C C . GLU A 1 129 ? 12.156 -5.461 4.787 1.00 94.94 129 GLU A C 1
ATOM 1018 O O . GLU A 1 129 ? 13.158 -6.085 4.460 1.00 94.94 129 GLU A O 1
ATOM 1023 N N . VAL A 1 130 ? 10.936 -5.928 4.496 1.00 94.94 130 VAL A N 1
ATOM 1024 C CA . VAL A 1 130 ? 10.727 -7.224 3.818 1.00 94.94 130 VAL A CA 1
ATOM 1025 C C . VAL A 1 130 ? 11.325 -7.250 2.405 1.00 94.94 130 VAL A C 1
ATOM 1027 O O . VAL A 1 130 ? 11.855 -8.270 1.969 1.00 94.94 130 VAL A O 1
ATOM 1030 N N . LEU A 1 131 ? 11.232 -6.146 1.660 1.00 92.88 131 LEU A N 1
ATOM 1031 C CA . LEU A 1 131 ? 11.650 -6.098 0.257 1.00 92.88 131 LEU A CA 1
ATOM 1032 C C . LEU A 1 131 ? 13.151 -5.870 0.066 1.00 92.88 131 LEU A C 1
ATOM 1034 O O . LEU A 1 131 ? 13.691 -6.280 -0.968 1.00 92.88 131 LEU A O 1
ATOM 1038 N N . ILE A 1 132 ? 13.808 -5.172 0.990 1.00 88.38 132 ILE A N 1
ATOM 1039 C CA . ILE A 1 132 ? 15.192 -4.706 0.844 1.00 88.38 132 ILE A CA 1
ATOM 1040 C C . ILE A 1 132 ? 16.136 -5.328 1.884 1.00 88.38 132 ILE A C 1
ATOM 1042 O O . ILE A 1 132 ? 17.288 -5.579 1.531 1.00 88.38 132 ILE A O 1
ATOM 1046 N N . GLY A 1 133 ? 15.659 -5.629 3.097 1.00 76.75 133 GLY A N 1
ATOM 1047 C CA . GLY A 1 133 ? 16.483 -5.979 4.260 1.00 76.75 133 GLY A CA 1
ATOM 1048 C C . GLY A 1 133 ? 16.723 -4.765 5.140 1.00 76.75 133 GLY A C 1
ATOM 1049 O O . GLY A 1 133 ? 17.771 -4.108 4.953 1.00 76.75 133 GLY A O 1
#

Secondary structure (DSSP, 8-state):
---EEEEEEE-TTSS-EEEEEESSS-SSBSSPPPTT-EEPPSS---S-PPPHHHHHHHHHHHHT--S-EEE-TT--EEEEETTEEEEEEEEEE-SSSPPPPPTTEEEEEGGGGTTS-HHHHHHHHHHHHHHH-

pLDDT: mean 92.17, std 8.84, range [53.5, 98.56]

Organism: Pseudomonas syringae (NCBI:txid317)

Foldseek 3Di:
DLEKEWEWAQAPPDRFIKTKAFPPAFRIPDDHDDPPKDWDPDQDPDDDDDPPVNVVVVRCVVQVPPADKAWLPQLFTWIDDPPDIRTYTYIYGDDRDDDPRGPRIDIDTLVVCVPHDPVRNVSVVSVSVSVPD

Radius of gyration: 14.05 Å; chains: 1; bounding box: 33×33×36 Å

Sequence (133 aa):
MNWRMLLCHKHPVSARLHFLIPQREGVVLPLPLPPLAVFAEGVPDNPVQTHPASALRHLQQDLGITQALELVSEFQVSLEVPRMLMPIYLAALTGYDLCPAPTGTCWIELTKSIGMPWLDRELLRRAYEVLIG